Protein AF-A0A7C7R0W8-F1 (afdb_monomer)

Sequence (139 aa):
MALADALRVLIQLRRPDTVVVTSMSASRQWPELCQHALDFHYVPSTMGGAVPLALGVALAQPSREVIVLTGDGSLLMNLGCLVTVVDAGAVNLTVVLLDNGRYEVTGGQKTAATAHRVHFAGFAQAAGFPNVAQFGDAV

Structure (mmCIF, N/CA/C/O backbone):
data_AF-A0A7C7R0W8-F1
#
_entry.id   AF-A0A7C7R0W8-F1
#
loop_
_atom_site.group_PDB
_atom_site.id
_atom_site.type_symbol
_atom_site.label_atom_id
_atom_site.label_alt_id
_atom_site.label_comp_id
_atom_site.label_asym_id
_atom_site.label_entity_id
_atom_site.label_seq_id
_atom_site.pdbx_PDB_ins_code
_atom_site.Cartn_x
_atom_site.Cartn_y
_atom_site.Cartn_z
_atom_site.occupancy
_atom_site.B_iso_or_equiv
_atom_site.auth_seq_id
_atom_site.auth_comp_id
_atom_site.auth_asym_id
_atom_site.auth_atom_id
_atom_site.pdbx_PDB_model_num
ATOM 1 N N . MET A 1 1 ? -1.361 7.426 -17.074 1.00 56.75 1 MET A N 1
ATOM 2 C CA . MET A 1 1 ? -1.561 8.224 -15.869 1.00 56.75 1 MET A CA 1
ATOM 3 C C . MET A 1 1 ? -0.207 8.391 -15.223 1.00 56.75 1 MET A C 1
ATOM 5 O O . MET A 1 1 ? 0.386 7.421 -14.765 1.00 56.75 1 MET A O 1
ATOM 9 N N . ALA A 1 2 ? 0.307 9.619 -15.220 1.00 77.44 2 ALA A N 1
ATOM 10 C CA . ALA A 1 2 ? 1.528 9.899 -14.483 1.00 77.44 2 ALA A CA 1
ATOM 11 C C . ALA A 1 2 ? 1.294 9.593 -12.994 1.00 77.44 2 ALA A C 1
ATOM 13 O O . ALA A 1 2 ? 0.198 9.830 -12.485 1.00 77.44 2 ALA A O 1
ATOM 14 N N . LEU A 1 3 ? 2.315 9.097 -12.288 1.00 81.38 3 LEU A N 1
ATOM 15 C CA . LEU A 1 3 ? 2.236 8.785 -10.854 1.00 81.38 3 LEU A CA 1
ATOM 16 C C . LEU A 1 3 ? 1.586 9.930 -10.055 1.00 81.38 3 LEU A C 1
ATOM 18 O O . LEU A 1 3 ? 0.675 9.698 -9.266 1.00 81.38 3 LEU A O 1
ATOM 22 N N . ALA A 1 4 ? 1.982 11.173 -10.335 1.00 85.56 4 ALA A N 1
ATOM 23 C CA . ALA A 1 4 ? 1.430 12.359 -9.690 1.00 85.56 4 ALA A CA 1
ATOM 24 C C . ALA A 1 4 ? -0.097 12.498 -9.845 1.00 85.56 4 ALA A C 1
ATOM 26 O O . ALA A 1 4 ? -0.760 12.940 -8.911 1.00 85.56 4 ALA A O 1
ATOM 27 N N . ASP A 1 5 ? -0.673 12.108 -10.982 1.00 87.62 5 ASP A N 1
ATOM 28 C CA . ASP A 1 5 ? -2.121 12.186 -11.203 1.00 87.62 5 ASP A CA 1
ATOM 29 C C . ASP A 1 5 ? -2.865 11.139 -10.372 1.00 87.62 5 ASP A C 1
ATOM 31 O O . ASP A 1 5 ? -3.865 11.461 -9.733 1.00 87.62 5 ASP A O 1
ATOM 35 N N . ALA A 1 6 ? -2.324 9.919 -10.288 1.00 87.38 6 ALA A N 1
ATOM 36 C CA . ALA A 1 6 ? -2.863 8.877 -9.416 1.00 87.38 6 ALA A CA 1
ATOM 37 C C . ALA A 1 6 ? -2.842 9.319 -7.943 1.00 87.38 6 ALA A C 1
ATOM 39 O O . ALA A 1 6 ? -3.830 9.169 -7.223 1.00 87.38 6 ALA A O 1
ATOM 40 N N . LEU A 1 7 ? -1.734 9.928 -7.504 1.00 91.31 7 LEU A N 1
ATOM 41 C CA . LEU A 1 7 ? -1.611 10.459 -6.147 1.00 91.31 7 LEU A CA 1
ATOM 42 C C . LEU A 1 7 ? -2.596 11.608 -5.889 1.00 91.31 7 LEU A C 1
ATOM 44 O O . LEU A 1 7 ? -3.200 11.653 -4.821 1.00 91.31 7 LEU A O 1
ATOM 48 N N . ARG A 1 8 ? -2.823 12.504 -6.860 1.00 92.38 8 ARG A N 1
ATOM 49 C CA . ARG A 1 8 ? -3.829 13.577 -6.741 1.00 92.38 8 ARG A CA 1
ATOM 50 C C . ARG A 1 8 ? -5.241 13.032 -6.572 1.00 92.38 8 ARG A C 1
ATOM 52 O O . ARG A 1 8 ? -5.979 13.553 -5.741 1.00 92.38 8 ARG A O 1
ATOM 59 N N . VAL A 1 9 ? -5.602 11.978 -7.304 1.00 91.44 9 VAL A N 1
ATOM 60 C CA . VAL A 1 9 ? -6.899 11.305 -7.131 1.00 91.44 9 VAL A CA 1
ATOM 61 C C . VAL A 1 9 ? -7.030 10.750 -5.710 1.00 91.44 9 VAL A C 1
ATOM 63 O O . VAL A 1 9 ? -8.044 10.984 -5.057 1.00 91.44 9 VAL A O 1
ATOM 66 N N . LEU A 1 10 ? -5.990 10.096 -5.180 1.00 91.75 10 LEU A N 1
ATOM 67 C CA . LEU A 1 10 ? -5.997 9.608 -3.794 1.00 91.75 10 LEU A CA 1
ATOM 68 C C . LEU A 1 10 ? -6.135 10.746 -2.775 1.00 91.75 10 LEU A C 1
ATOM 70 O O . LEU A 1 10 ? -6.893 10.621 -1.818 1.00 91.75 10 LEU A O 1
ATOM 74 N N . ILE A 1 11 ? -5.451 11.872 -2.988 1.00 93.69 11 ILE A N 1
ATOM 75 C CA . ILE A 1 11 ? -5.556 13.056 -2.122 1.00 93.69 11 ILE A CA 1
ATOM 76 C C . ILE A 1 11 ? -6.985 13.619 -2.120 1.00 93.69 11 ILE A C 1
ATOM 78 O O . ILE A 1 11 ? -7.464 14.037 -1.071 1.00 93.69 11 ILE A O 1
ATOM 82 N N . GLN A 1 12 ? -7.668 13.626 -3.267 1.00 93.62 12 GLN A N 1
ATOM 83 C CA . GLN A 1 12 ? -9.041 14.130 -3.380 1.00 93.62 12 GLN A CA 1
ATOM 84 C C . GLN A 1 12 ? -10.080 13.194 -2.754 1.00 93.62 12 GLN A C 1
ATOM 86 O O . GLN A 1 12 ? -11.095 13.668 -2.250 1.00 93.62 12 GLN A O 1
ATOM 91 N N . LEU A 1 13 ? -9.847 11.880 -2.810 1.00 92.31 13 LEU A N 1
ATOM 92 C CA . LEU A 1 13 ? -10.805 10.872 -2.351 1.00 92.31 13 LEU A CA 1
ATOM 93 C C . LEU A 1 13 ? -10.598 10.430 -0.897 1.00 92.31 13 LEU A C 1
ATOM 95 O O . LEU A 1 13 ? -11.525 9.868 -0.312 1.00 92.31 13 LEU A O 1
ATOM 99 N N . ARG A 1 14 ? -9.413 10.652 -0.309 1.00 92.62 14 ARG A N 1
ATOM 100 C CA . ARG A 1 14 ? -9.139 10.227 1.072 1.00 92.62 14 ARG A CA 1
ATOM 101 C C . ARG A 1 14 ? -10.066 10.930 2.062 1.00 92.62 14 ARG A C 1
ATOM 103 O O . ARG A 1 14 ? -10.394 12.110 1.911 1.00 92.62 14 ARG A O 1
ATOM 110 N N . ARG A 1 15 ? -10.420 10.230 3.137 1.00 94.94 15 ARG A N 1
ATOM 111 C CA . ARG A 1 15 ? -11.165 10.830 4.246 1.00 94.94 15 ARG A CA 1
ATOM 112 C C . ARG A 1 15 ? -10.225 11.678 5.111 1.00 94.94 15 ARG A C 1
ATOM 114 O O . ARG A 1 15 ? -9.017 11.431 5.131 1.00 94.94 15 ARG A O 1
ATOM 121 N N . PRO A 1 16 ? -10.748 12.664 5.861 1.00 94.00 16 PRO A N 1
ATOM 122 C CA . PRO A 1 16 ? -9.927 13.485 6.754 1.00 94.00 16 PRO A CA 1
ATOM 123 C C . PRO A 1 16 ? -9.184 12.689 7.838 1.00 94.00 16 PRO A C 1
ATOM 125 O O . PRO A 1 16 ? -8.175 13.149 8.359 1.00 94.00 16 PRO A O 1
ATOM 128 N N . ASP A 1 17 ? -9.680 11.509 8.205 1.00 96.31 17 ASP A N 1
ATOM 129 C CA . ASP A 1 17 ? -9.127 10.654 9.253 1.00 96.31 17 ASP A CA 1
ATOM 130 C C . ASP A 1 17 ? -8.313 9.458 8.727 1.00 96.31 17 ASP A C 1
ATOM 132 O O . ASP A 1 17 ? -7.795 8.688 9.547 1.00 96.31 17 ASP A O 1
ATOM 136 N N . THR A 1 18 ? -8.163 9.334 7.400 1.00 97.75 18 THR A N 1
ATOM 137 C CA . THR A 1 18 ? -7.352 8.302 6.739 1.00 97.75 18 THR A CA 1
ATOM 138 C C . THR A 1 18 ? -5.874 8.469 7.099 1.00 97.75 18 THR A C 1
ATOM 140 O O . THR A 1 18 ? -5.311 9.561 6.993 1.00 97.75 18 THR A O 1
ATOM 143 N N . VAL A 1 19 ? -5.225 7.370 7.490 1.00 98.06 19 VAL A N 1
ATOM 144 C CA . VAL A 1 19 ? -3.769 7.305 7.669 1.00 98.06 19 VAL A CA 1
ATOM 145 C C . VAL A 1 19 ? -3.126 6.875 6.358 1.00 98.06 19 VAL A C 1
ATOM 147 O O . VAL A 1 19 ? -3.506 5.849 5.792 1.00 98.06 19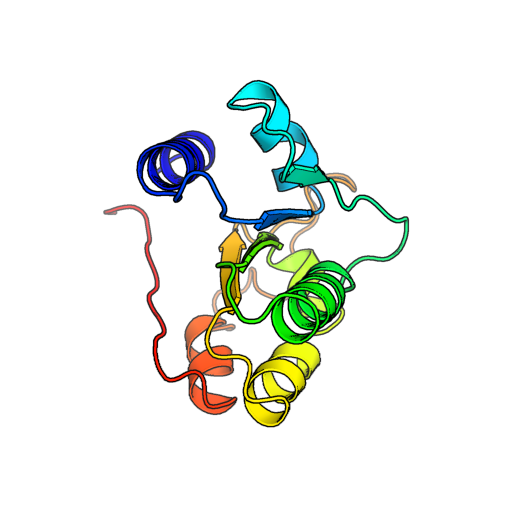 VAL A O 1
ATOM 150 N N . VAL A 1 20 ? -2.126 7.623 5.888 1.00 97.62 20 VAL A N 1
ATOM 151 C CA . VAL A 1 20 ? -1.396 7.284 4.660 1.00 97.62 20 VAL A CA 1
ATOM 152 C C . VAL A 1 20 ? 0.045 6.932 4.993 1.00 97.62 20 VAL A C 1
ATOM 154 O O . VAL A 1 20 ? 0.839 7.787 5.372 1.00 97.62 20 VAL A O 1
ATOM 157 N N . VAL A 1 21 ? 0.409 5.665 4.820 1.00 97.12 21 VAL A N 1
ATOM 158 C CA . VAL A 1 21 ? 1.788 5.187 4.939 1.00 97.12 21 VAL A CA 1
ATOM 159 C C . VAL A 1 21 ? 2.429 5.229 3.558 1.00 97.12 21 VAL A C 1
ATOM 161 O O . VAL A 1 21 ? 2.012 4.523 2.647 1.00 97.12 21 VAL A O 1
ATOM 164 N N . THR A 1 22 ? 3.465 6.038 3.379 1.00 94.88 22 THR A N 1
ATOM 165 C CA . THR A 1 22 ? 4.202 6.101 2.104 1.00 94.88 22 THR A CA 1
ATOM 166 C C . THR A 1 22 ? 5.551 5.418 2.240 1.00 94.88 22 THR A C 1
ATOM 168 O O . THR A 1 22 ? 6.130 5.432 3.323 1.00 94.88 22 THR A O 1
ATOM 171 N N . SER A 1 23 ? 6.068 4.849 1.150 1.00 92.88 23 SER A N 1
ATOM 172 C CA . SER A 1 23 ? 7.424 4.297 1.118 1.00 92.88 23 SER A CA 1
ATOM 173 C C . SER A 1 23 ? 8.171 4.618 -0.172 1.00 92.88 23 SER A C 1
ATOM 175 O O . SER A 1 23 ? 7.572 4.811 -1.234 1.00 92.88 23 SER A O 1
ATOM 177 N N . MET A 1 24 ? 9.504 4.629 -0.084 1.00 87.56 24 MET A N 1
ATOM 178 C CA . MET A 1 24 ? 10.417 4.778 -1.225 1.00 87.56 24 MET A CA 1
ATOM 179 C C . MET A 1 24 ? 10.072 6.012 -2.079 1.00 87.56 24 MET A C 1
ATOM 181 O O . MET A 1 24 ? 9.977 7.116 -1.543 1.00 87.56 24 MET A O 1
ATOM 185 N N . SER A 1 25 ? 9.881 5.858 -3.394 1.00 84.75 25 SER A N 1
ATOM 186 C CA . SER A 1 25 ? 9.564 6.970 -4.299 1.00 84.75 25 SER A CA 1
ATOM 187 C C . SER A 1 25 ? 8.292 7.727 -3.904 1.00 84.75 25 SER A C 1
ATOM 189 O O . SER A 1 25 ? 8.257 8.953 -4.018 1.00 84.75 25 SER A O 1
ATOM 191 N N . ALA A 1 26 ? 7.276 7.038 -3.366 1.00 87.38 26 ALA A N 1
ATOM 192 C CA . ALA A 1 26 ? 6.042 7.685 -2.920 1.00 87.38 26 ALA A CA 1
ATOM 193 C C . ALA A 1 26 ? 6.296 8.661 -1.763 1.00 87.38 26 ALA A C 1
ATOM 195 O O . ALA A 1 26 ? 5.660 9.706 -1.697 1.00 87.38 26 ALA A O 1
ATOM 196 N N . SER A 1 27 ? 7.269 8.376 -0.891 1.00 90.19 27 SER A N 1
ATOM 197 C CA . SER A 1 27 ? 7.647 9.272 0.210 1.00 90.19 27 SER A CA 1
ATOM 198 C C . SER A 1 27 ? 8.395 10.526 -0.238 1.00 90.19 27 SER A C 1
ATOM 200 O O . SER A 1 27 ? 8.536 11.443 0.561 1.00 90.19 27 SER A O 1
ATOM 202 N N . ARG A 1 28 ? 8.875 10.585 -1.489 1.00 87.88 28 ARG A N 1
ATOM 203 C CA . ARG A 1 28 ? 9.433 11.813 -2.076 1.00 87.88 28 ARG A CA 1
ATOM 204 C C . ARG A 1 28 ? 8.347 12.661 -2.731 1.00 87.88 28 ARG A C 1
ATOM 206 O O . ARG A 1 28 ? 8.291 13.853 -2.482 1.00 87.88 28 ARG A O 1
ATOM 213 N N . GLN A 1 29 ? 7.466 12.040 -3.517 1.00 89.12 29 GLN A N 1
ATOM 214 C CA . GLN A 1 29 ? 6.455 12.774 -4.288 1.00 89.12 29 GLN A CA 1
ATOM 215 C C . GLN A 1 29 ? 5.226 13.175 -3.469 1.00 89.12 29 GLN A C 1
ATOM 217 O O . GLN A 1 29 ? 4.660 14.239 -3.691 1.00 89.12 29 GLN A O 1
ATOM 222 N N . TRP A 1 30 ? 4.786 12.340 -2.524 1.00 92.94 30 TRP A N 1
ATOM 223 C CA . TRP A 1 30 ? 3.580 12.629 -1.748 1.00 92.94 30 TRP A CA 1
ATOM 224 C C . TRP A 1 30 ? 3.667 13.947 -0.958 1.00 92.94 30 TRP A C 1
ATOM 226 O O . TRP A 1 30 ? 2.749 14.754 -1.110 1.00 92.94 30 TRP A O 1
ATOM 236 N N . PRO A 1 31 ? 4.753 14.238 -0.204 1.00 92.12 31 PRO A N 1
ATOM 237 C CA . PRO A 1 31 ? 4.881 15.494 0.544 1.00 92.12 31 PRO A CA 1
ATOM 238 C C . PRO A 1 31 ? 4.907 16.758 -0.326 1.00 92.12 31 PRO A C 1
ATOM 240 O O . PRO A 1 31 ? 4.611 17.842 0.173 1.00 92.12 31 PRO A O 1
ATOM 243 N N . GLU A 1 32 ? 5.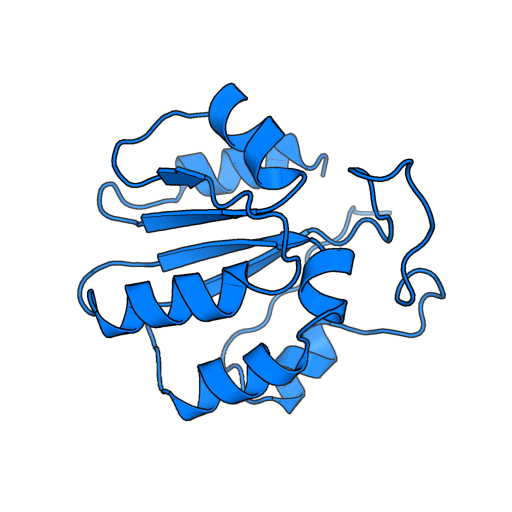283 16.637 -1.604 1.00 92.62 32 GLU A N 1
ATOM 244 C CA . GLU A 1 32 ? 5.265 17.745 -2.570 1.00 92.62 32 GLU A CA 1
ATOM 245 C C . GLU A 1 32 ? 3.839 18.067 -3.042 1.00 92.62 32 GLU A C 1
ATOM 247 O O . GLU A 1 32 ? 3.549 19.197 -3.431 1.00 92.62 32 GLU A O 1
ATOM 252 N N . LEU A 1 33 ? 2.940 17.078 -3.007 1.00 92.00 33 LEU A N 1
ATOM 253 C CA . LEU A 1 33 ? 1.550 17.208 -3.443 1.00 92.00 33 LEU A CA 1
ATOM 254 C C . LEU A 1 33 ? 0.600 17.532 -2.286 1.00 92.00 33 LEU A C 1
ATOM 256 O O . LEU A 1 33 ? -0.395 18.229 -2.485 1.00 92.00 33 LEU A O 1
ATOM 260 N N . CYS A 1 34 ? 0.863 17.002 -1.091 1.00 90.50 34 CYS A N 1
ATOM 261 C CA . CYS A 1 34 ? 0.033 17.213 0.086 1.00 90.50 34 CYS A CA 1
ATOM 262 C C . CYS A 1 34 ? 0.821 16.988 1.379 1.00 90.50 34 CYS A C 1
ATOM 264 O O . CYS A 1 34 ? 1.684 16.119 1.449 1.00 90.50 34 CYS A O 1
ATOM 266 N N . GLN A 1 35 ? 0.463 17.733 2.424 1.00 90.69 35 GLN A N 1
ATOM 267 C CA . GLN A 1 35 ? 0.929 17.491 3.785 1.00 90.69 35 GLN A CA 1
ATOM 268 C C . GLN A 1 35 ? -0.278 17.371 4.709 1.00 90.69 35 GLN A C 1
ATOM 270 O O . GLN A 1 35 ? -1.105 18.282 4.790 1.00 90.69 35 GLN A O 1
ATOM 275 N N . HIS A 1 36 ? -0.388 16.240 5.397 1.00 93.88 36 HIS A N 1
ATOM 276 C CA . HIS A 1 36 ? -1.443 15.984 6.364 1.00 93.88 36 HIS A CA 1
ATOM 277 C C . HIS A 1 36 ? -0.872 15.376 7.647 1.00 93.88 36 HIS A C 1
ATOM 279 O O . HIS A 1 36 ? 0.091 14.618 7.613 1.00 93.88 36 HIS A O 1
ATOM 285 N N . ALA A 1 37 ? -1.487 15.673 8.795 1.00 95.19 37 ALA A N 1
ATOM 286 C CA . ALA A 1 37 ? -0.998 15.218 10.102 1.00 95.19 37 ALA A CA 1
ATOM 287 C C . ALA A 1 37 ? -1.006 13.685 10.276 1.00 95.19 37 ALA A C 1
ATOM 289 O O . ALA A 1 37 ? -0.353 13.163 11.175 1.00 95.19 37 ALA A O 1
ATOM 290 N N . LEU A 1 38 ? -1.761 12.976 9.432 1.00 96.31 38 LEU A N 1
ATOM 291 C CA . LEU A 1 38 ? -1.864 11.512 9.419 1.00 96.31 38 LEU A CA 1
ATOM 292 C C . LEU A 1 38 ? -1.067 10.863 8.278 1.00 96.31 38 LEU A C 1
ATOM 294 O O . LEU A 1 38 ? -1.219 9.668 8.027 1.00 96.31 38 LEU A O 1
ATOM 298 N N . ASP A 1 39 ? -0.220 11.632 7.596 1.00 95.50 39 ASP A N 1
ATOM 299 C CA . ASP A 1 39 ? 0.712 11.086 6.620 1.00 95.50 39 ASP A CA 1
ATOM 300 C C . ASP A 1 39 ? 1.975 10.602 7.344 1.00 95.50 39 ASP A C 1
ATOM 302 O O . ASP A 1 39 ? 2.655 11.353 8.043 1.00 95.50 39 ASP A O 1
ATOM 306 N N . PHE A 1 40 ? 2.301 9.324 7.172 1.00 94.69 40 PHE A N 1
ATOM 307 C CA . PHE A 1 40 ? 3.491 8.699 7.727 1.00 94.69 40 PHE A CA 1
ATOM 308 C C . PHE A 1 40 ? 4.476 8.352 6.605 1.00 94.69 40 PHE A C 1
ATOM 310 O O . PHE A 1 40 ? 4.302 7.388 5.849 1.00 94.69 40 PHE A O 1
ATOM 317 N N . HIS A 1 41 ? 5.532 9.155 6.475 1.00 92.56 41 HIS A N 1
ATOM 318 C CA . HIS A 1 41 ? 6.582 8.955 5.474 1.00 92.56 41 HIS A CA 1
ATOM 319 C C . HIS A 1 41 ? 7.607 7.922 5.947 1.00 92.56 41 HIS A C 1
ATOM 321 O O . HIS A 1 41 ? 8.623 8.252 6.557 1.00 92.56 41 HIS A O 1
ATOM 327 N N . TYR A 1 42 ? 7.328 6.648 5.673 1.00 86.88 42 TYR A N 1
ATOM 328 C CA . TYR A 1 42 ? 8.155 5.529 6.105 1.00 86.88 42 TYR A CA 1
ATOM 329 C C . TYR A 1 42 ? 9.313 5.278 5.131 1.00 86.88 42 TYR A C 1
ATOM 331 O O . TYR A 1 42 ? 9.182 4.568 4.131 1.00 86.88 42 TYR A O 1
ATOM 339 N N . VAL A 1 43 ? 10.479 5.842 5.457 1.00 80.62 43 VAL A N 1
ATOM 340 C CA . VAL A 1 43 ? 11.717 5.699 4.670 1.00 80.62 43 VAL A CA 1
ATOM 341 C C . VAL A 1 43 ? 12.835 5.062 5.511 1.00 80.62 43 VAL A C 1
ATOM 343 O O . VAL A 1 43 ? 13.854 5.700 5.775 1.00 80.62 43 VAL A O 1
ATOM 346 N N . PRO A 1 44 ? 12.669 3.819 5.995 1.00 74.81 44 PRO A N 1
ATOM 347 C CA . PRO A 1 44 ? 13.760 3.111 6.653 1.00 74.81 44 PRO A CA 1
ATOM 348 C C . PRO A 1 44 ? 14.802 2.660 5.616 1.00 74.81 44 PRO A C 1
ATOM 350 O O . PRO A 1 44 ? 14.514 2.550 4.422 1.00 74.81 44 PRO A O 1
ATOM 353 N N . SER A 1 45 ? 15.981 2.248 6.082 1.00 70.81 45 SER A N 1
ATOM 354 C CA . SER A 1 45 ? 16.945 1.528 5.236 1.00 70.81 45 SER A CA 1
ATOM 355 C C . SER A 1 45 ? 16.424 0.159 4.757 1.00 70.81 45 SER A C 1
ATOM 357 O O . SER A 1 45 ? 17.010 -0.437 3.858 1.00 70.81 45 SER A O 1
ATOM 359 N N . THR A 1 46 ? 15.337 -0.357 5.345 1.00 77.50 46 THR A N 1
ATOM 360 C CA . THR A 1 46 ? 14.748 -1.668 5.034 1.00 77.50 46 THR A CA 1
ATOM 361 C C . THR A 1 46 ? 13.543 -1.557 4.100 1.00 77.50 46 THR A C 1
ATOM 363 O O . THR A 1 46 ? 12.442 -1.174 4.501 1.00 77.50 46 THR A O 1
ATOM 366 N N . MET A 1 47 ? 13.729 -1.959 2.849 1.00 89.12 47 MET A N 1
ATOM 367 C CA . MET A 1 47 ? 12.639 -2.168 1.892 1.00 89.12 47 MET A CA 1
ATOM 368 C C . MET A 1 47 ? 11.726 -3.338 2.311 1.00 89.12 47 MET A C 1
ATOM 370 O O . MET A 1 47 ? 12.135 -4.216 3.066 1.00 89.12 47 MET A O 1
ATOM 374 N N . GLY A 1 48 ? 10.470 -3.341 1.850 1.00 92.06 48 GLY A N 1
ATOM 375 C CA . GLY A 1 48 ? 9.486 -4.388 2.176 1.00 92.06 48 GLY A CA 1
ATOM 376 C C . GLY A 1 48 ? 8.790 -4.256 3.540 1.00 92.06 48 GLY A C 1
ATOM 377 O O . GLY A 1 48 ? 7.921 -5.064 3.865 1.00 92.06 48 GLY A O 1
ATOM 378 N N . GLY A 1 49 ? 9.120 -3.232 4.336 1.00 94.75 49 GLY A N 1
ATOM 379 C CA . GLY A 1 49 ? 8.514 -3.003 5.657 1.00 94.75 49 GLY A CA 1
ATOM 380 C C . GLY A 1 49 ? 7.208 -2.196 5.655 1.00 94.75 49 GLY A C 1
ATOM 381 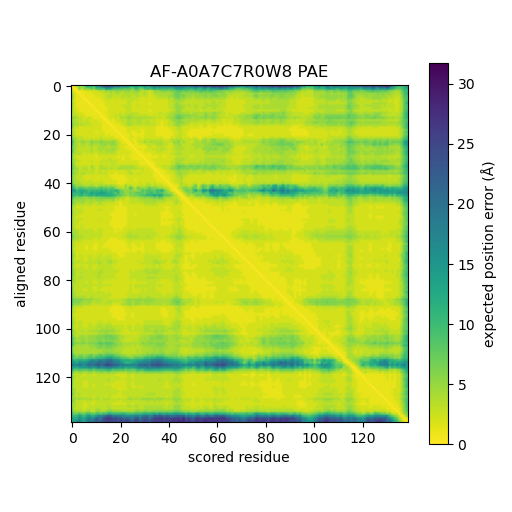O O . GLY A 1 49 ? 6.488 -2.199 6.649 1.00 94.75 49 GLY A O 1
ATOM 382 N N . ALA A 1 50 ? 6.877 -1.510 4.556 1.00 95.75 50 ALA A N 1
ATOM 383 C CA . ALA A 1 50 ? 5.768 -0.552 4.527 1.00 95.75 50 ALA A CA 1
ATOM 384 C C . ALA A 1 50 ? 4.392 -1.210 4.703 1.00 95.75 50 ALA A C 1
ATOM 386 O O . ALA A 1 50 ? 3.571 -0.718 5.473 1.00 95.75 50 ALA A O 1
ATOM 387 N N . VAL A 1 51 ? 4.149 -2.335 4.022 1.00 97.50 51 VAL A N 1
ATOM 388 C CA . VAL A 1 51 ? 2.882 -3.077 4.131 1.00 97.50 51 VAL A CA 1
ATOM 389 C C . VAL A 1 51 ? 2.707 -3.683 5.534 1.00 97.50 51 VAL A C 1
ATOM 391 O O . VAL A 1 51 ? 1.662 -3.436 6.131 1.00 97.50 51 VAL A O 1
ATOM 394 N N . PRO A 1 52 ? 3.706 -4.373 6.131 1.00 97.19 52 PRO A N 1
ATOM 395 C CA . PRO A 1 52 ? 3.628 -4.803 7.532 1.00 97.19 52 PRO A CA 1
ATOM 396 C C . PRO A 1 52 ? 3.388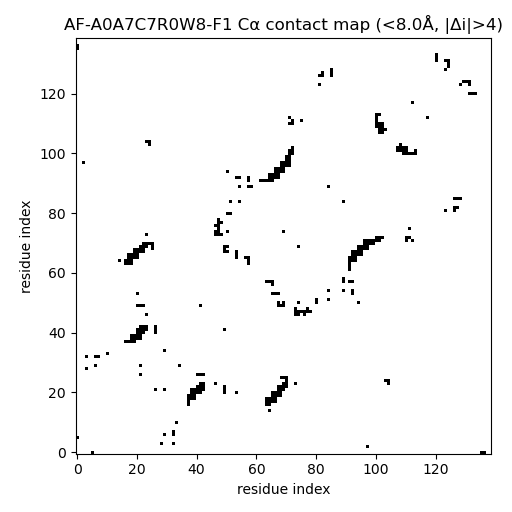 -3.663 8.527 1.00 97.19 52 PRO A C 1
ATOM 398 O O . PRO A 1 52 ? 2.596 -3.812 9.455 1.00 97.19 52 PRO A O 1
ATOM 401 N N . LEU A 1 53 ? 4.040 -2.512 8.334 1.00 97.31 53 LEU A N 1
ATOM 402 C CA . LEU A 1 53 ? 3.818 -1.345 9.183 1.00 97.31 53 LEU A CA 1
ATOM 403 C C . LEU A 1 53 ? 2.368 -0.856 9.080 1.00 97.31 53 LEU A C 1
ATOM 405 O O . LEU A 1 53 ? 1.715 -0.650 10.100 1.00 97.31 53 LEU A O 1
ATOM 409 N N . ALA A 1 54 ? 1.862 -0.689 7.858 1.00 98.12 54 ALA A N 1
ATOM 410 C CA . ALA A 1 54 ? 0.492 -0.250 7.625 1.00 98.12 54 ALA A CA 1
ATOM 411 C C . ALA A 1 54 ? -0.536 -1.245 8.177 1.00 98.12 54 ALA A C 1
ATOM 413 O O . ALA A 1 54 ? -1.544 -0.823 8.737 1.00 98.12 54 ALA A O 1
ATOM 414 N N . LEU A 1 55 ? -0.254 -2.549 8.105 1.00 98.56 55 LEU A N 1
ATOM 415 C CA . LEU A 1 55 ? -1.053 -3.576 8.769 1.00 98.56 55 LEU A CA 1
ATOM 416 C C . LEU A 1 55 ? -1.087 -3.376 10.288 1.00 98.56 55 LEU A C 1
ATOM 418 O O . LEU A 1 55 ? -2.164 -3.382 10.876 1.00 98.56 55 LEU A O 1
ATOM 422 N N . GLY A 1 56 ? 0.063 -3.133 10.921 1.00 98.31 56 GLY A N 1
ATOM 423 C CA . GLY A 1 56 ? 0.118 -2.826 12.352 1.00 98.31 56 GLY A CA 1
ATOM 424 C C . GLY A 1 56 ? -0.721 -1.599 12.726 1.00 98.31 56 GLY A C 1
ATOM 425 O O . GLY A 1 56 ? -1.452 -1.629 13.715 1.00 98.31 56 GLY A O 1
ATOM 426 N N . VAL A 1 57 ? -0.680 -0.545 11.904 1.00 98.25 57 VAL A N 1
ATOM 427 C CA . VAL A 1 57 ? -1.525 0.646 12.086 1.00 98.25 57 VAL A CA 1
ATOM 428 C C . VAL A 1 57 ? -3.007 0.299 11.938 1.00 98.25 57 VAL A C 1
ATOM 430 O O . VAL A 1 57 ? -3.802 0.700 12.783 1.00 98.25 57 VAL A O 1
ATOM 433 N N . ALA A 1 58 ? -3.379 -0.461 10.906 1.00 98.56 58 ALA A N 1
ATOM 434 C CA . ALA A 1 58 ? -4.762 -0.849 10.636 1.00 98.56 58 ALA A CA 1
ATOM 435 C C . ALA A 1 58 ? -5.373 -1.651 11.794 1.00 98.56 58 ALA A C 1
ATOM 437 O O . ALA A 1 58 ? -6.494 -1.364 12.215 1.00 98.56 58 ALA A O 1
ATOM 438 N N . LEU A 1 59 ? -4.602 -2.582 12.365 1.00 98.50 59 LEU A N 1
ATOM 439 C CA . LEU A 1 59 ? -4.995 -3.371 13.534 1.00 98.50 59 LEU A CA 1
ATOM 440 C C . LEU A 1 59 ? -5.085 -2.525 14.813 1.00 98.50 59 LEU A C 1
ATOM 442 O O . LEU A 1 59 ? -5.981 -2.732 15.629 1.00 98.50 59 LEU A O 1
ATOM 446 N N . ALA A 1 60 ? -4.177 -1.563 14.997 1.00 98.25 60 ALA A N 1
ATOM 447 C CA . ALA A 1 60 ? -4.166 -0.687 16.169 1.00 98.25 60 ALA A CA 1
ATOM 448 C C . ALA A 1 60 ? -5.227 0.429 16.111 1.00 98.25 60 ALA A C 1
ATOM 450 O O . ALA A 1 60 ? -5.598 0.982 17.146 1.00 98.25 60 ALA A O 1
ATOM 451 N N . GLN A 1 61 ? -5.695 0.788 14.915 1.00 97.44 61 GLN A N 1
ATOM 452 C CA . GLN A 1 61 ? -6.662 1.860 14.666 1.00 97.44 61 GLN A CA 1
ATOM 453 C C . GLN A 1 61 ? -7.818 1.354 13.782 1.00 97.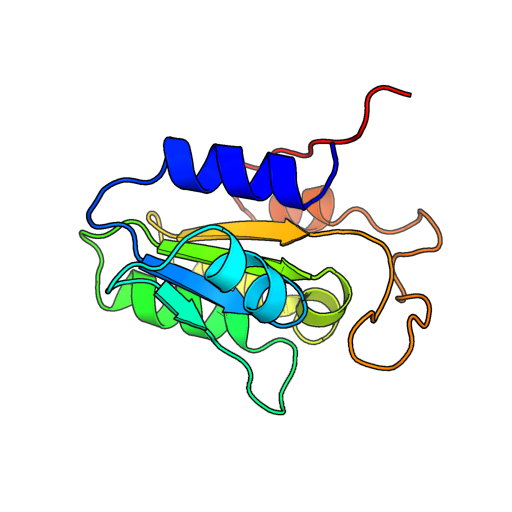44 61 GLN A C 1
ATOM 455 O O . GLN A 1 61 ? -8.005 1.852 12.671 1.00 97.44 61 GLN A O 1
ATOM 460 N N . PRO A 1 62 ? -8.631 0.391 14.258 1.00 96.81 62 PRO A N 1
ATOM 461 C CA . PRO A 1 62 ? -9.637 -0.286 13.433 1.00 96.81 62 PRO A CA 1
ATOM 462 C C . PRO A 1 62 ? -10.759 0.634 12.923 1.00 96.81 62 PRO A C 1
ATOM 464 O O . PRO A 1 62 ? -11.463 0.280 11.982 1.00 96.81 62 PRO A O 1
ATOM 467 N N . SER A 1 63 ? -10.947 1.813 13.528 1.00 96.50 63 SER A N 1
ATOM 468 C CA . SER A 1 63 ? -11.932 2.811 13.091 1.00 96.50 63 SER A CA 1
ATOM 469 C C . SER A 1 63 ? -11.439 3.725 11.967 1.00 96.50 63 SER A C 1
ATOM 471 O O . SER A 1 63 ? -12.252 4.438 11.383 1.00 96.50 63 SER A O 1
ATOM 473 N N . ARG A 1 64 ? -10.134 3.728 11.670 1.00 97.12 64 ARG A N 1
ATOM 474 C CA . ARG A 1 64 ? -9.531 4.573 10.635 1.00 97.12 64 ARG A CA 1
ATOM 475 C C . ARG A 1 64 ? -9.268 3.763 9.383 1.00 97.12 64 ARG A C 1
ATOM 477 O O . ARG A 1 64 ? -8.841 2.616 9.457 1.00 97.12 64 ARG A O 1
ATOM 484 N N . GLU A 1 65 ? -9.453 4.383 8.230 1.00 98.00 65 GLU A N 1
ATOM 485 C CA . GLU A 1 65 ? -8.927 3.842 6.982 1.00 98.00 65 GLU A CA 1
ATOM 486 C C . GLU A 1 65 ? -7.401 3.986 6.957 1.00 98.00 65 GLU A C 1
ATOM 488 O O . GLU A 1 65 ? -6.857 5.018 7.358 1.00 98.00 65 GLU A O 1
ATOM 493 N N . VAL A 1 66 ? -6.708 2.956 6.474 1.00 98.44 66 VAL A N 1
ATOM 494 C CA . VAL A 1 66 ? -5.259 2.966 6.280 1.00 98.44 66 VAL A CA 1
ATOM 495 C C . VAL A 1 66 ? -4.949 2.676 4.820 1.00 98.44 66 VAL A C 1
ATOM 497 O O . VAL A 1 66 ? -5.374 1.664 4.266 1.00 98.44 66 VAL A O 1
ATOM 500 N N . ILE A 1 67 ? -4.171 3.553 4.195 1.00 98.12 67 ILE A N 1
ATOM 501 C CA . ILE A 1 67 ? -3.681 3.389 2.827 1.00 98.12 67 ILE A CA 1
ATOM 502 C C . ILE A 1 67 ? -2.164 3.266 2.883 1.00 98.12 67 ILE A C 1
ATOM 504 O O . ILE A 1 67 ? -1.496 4.107 3.479 1.00 98.12 67 ILE A O 1
ATOM 508 N N . VAL A 1 68 ? -1.602 2.246 2.236 1.00 97.81 68 VAL A N 1
ATOM 509 C CA . VAL A 1 68 ? -0.153 2.131 2.046 1.00 97.81 68 VAL A CA 1
ATOM 510 C C . VAL A 1 68 ? 0.225 2.303 0.585 1.00 97.81 68 VAL A C 1
ATOM 512 O O . VAL A 1 68 ? -0.286 1.596 -0.278 1.00 97.81 68 VAL A O 1
ATOM 515 N N . LEU A 1 69 ? 1.145 3.230 0.316 1.00 96.19 69 LEU A N 1
ATOM 516 C CA . LEU A 1 69 ? 1.753 3.446 -0.993 1.00 96.19 69 LEU A CA 1
ATOM 517 C C . LEU A 1 69 ? 3.117 2.751 -1.027 1.00 96.19 69 LEU A C 1
ATOM 519 O O . LEU A 1 69 ? 4.056 3.147 -0.322 1.00 96.19 69 LEU A O 1
ATOM 523 N N . THR A 1 70 ? 3.237 1.711 -1.846 1.00 94.81 70 THR A N 1
ATOM 524 C CA . THR A 1 70 ? 4.468 0.920 -1.980 1.00 94.81 70 THR A CA 1
ATOM 525 C C . THR A 1 70 ? 4.830 0.704 -3.441 1.00 94.81 70 THR A C 1
ATOM 527 O O . THR A 1 70 ? 3.954 0.569 -4.285 1.00 94.81 70 THR A O 1
ATOM 530 N N . GLY A 1 71 ? 6.126 0.677 -3.750 1.00 92.69 71 GLY A N 1
ATOM 531 C CA . GLY A 1 71 ? 6.618 0.333 -5.088 1.00 92.69 71 GLY A CA 1
ATOM 532 C C . GLY A 1 71 ? 6.728 -1.179 -5.299 1.00 92.69 71 GLY A C 1
ATOM 533 O O . GLY A 1 71 ? 6.891 -1.926 -4.327 1.00 92.69 71 GLY A O 1
ATOM 534 N N . ASP A 1 72 ? 6.715 -1.618 -6.558 1.00 92.75 72 ASP A N 1
ATOM 535 C CA . ASP A 1 72 ? 6.932 -3.014 -6.974 1.00 92.75 72 ASP A CA 1
ATOM 536 C C . ASP A 1 72 ? 8.211 -3.612 -6.377 1.00 92.75 72 ASP A C 1
ATOM 538 O O . ASP A 1 72 ? 8.177 -4.674 -5.755 1.00 92.75 72 ASP A O 1
ATOM 542 N N . GLY A 1 73 ? 9.326 -2.885 -6.459 1.00 92.50 73 GLY A N 1
ATOM 543 C CA . GLY A 1 73 ? 10.599 -3.322 -5.898 1.00 92.50 73 GLY A CA 1
ATOM 544 C C . GLY A 1 73 ? 10.560 -3.536 -4.382 1.00 92.50 73 GLY A C 1
ATOM 545 O O . GLY A 1 73 ? 11.158 -4.481 -3.876 1.00 92.50 73 GLY A O 1
ATOM 546 N N . SER A 1 74 ? 9.836 -2.686 -3.647 1.00 92.75 74 SER A N 1
ATOM 547 C CA . SER A 1 74 ? 9.681 -2.820 -2.191 1.00 92.75 74 SER A CA 1
ATOM 548 C C . SER A 1 74 ? 8.797 -4.015 -1.841 1.00 92.75 74 SER A C 1
ATOM 550 O O . SER A 1 74 ? 9.158 -4.809 -0.975 1.00 92.75 74 SER A O 1
ATOM 552 N N . L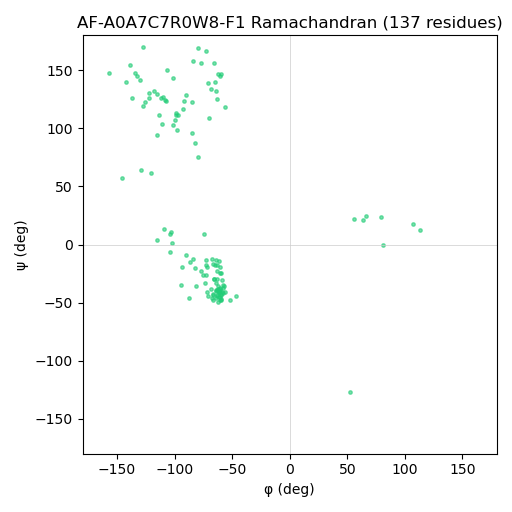EU A 1 75 ? 7.676 -4.191 -2.548 1.00 94.44 75 LEU A N 1
ATOM 553 C CA . LEU A 1 75 ? 6.774 -5.318 -2.320 1.00 94.44 75 LEU A CA 1
ATOM 554 C C . LEU A 1 75 ? 7.455 -6.662 -2.618 1.00 94.44 75 LEU A C 1
ATOM 556 O O . LEU A 1 75 ? 7.290 -7.606 -1.853 1.00 94.44 75 LEU A O 1
ATOM 560 N N . LEU A 1 76 ? 8.270 -6.743 -3.675 1.00 93.88 76 LEU A N 1
ATOM 561 C CA . LEU A 1 76 ? 9.016 -7.959 -4.021 1.00 93.88 76 LEU A CA 1
ATOM 562 C C . LEU A 1 76 ? 9.962 -8.430 -2.909 1.00 93.88 76 LEU A C 1
ATOM 564 O O . LEU A 1 76 ? 10.180 -9.632 -2.774 1.00 93.88 76 LEU A O 1
ATOM 568 N N . MET A 1 77 ? 10.499 -7.518 -2.094 1.00 93.94 77 MET A N 1
ATOM 569 C CA . MET A 1 77 ? 11.379 -7.886 -0.977 1.00 93.94 77 MET A CA 1
ATOM 570 C C . MET A 1 77 ? 10.637 -8.538 0.193 1.00 93.94 77 MET A C 1
ATOM 572 O O . MET A 1 77 ? 11.265 -9.198 1.016 1.00 93.94 77 MET A O 1
ATOM 576 N N . ASN A 1 78 ? 9.315 -8.381 0.268 1.00 95.38 78 ASN A N 1
ATOM 577 C CA . ASN A 1 78 ? 8.491 -9.018 1.287 1.00 95.38 78 ASN A CA 1
ATOM 578 C C . ASN A 1 78 ? 7.112 -9.393 0.732 1.00 95.38 78 ASN A C 1
ATOM 580 O O . ASN A 1 78 ? 6.080 -8.967 1.246 1.00 95.38 78 ASN A O 1
ATOM 584 N N . LEU A 1 79 ? 7.076 -10.193 -0.333 1.00 95.94 79 LEU A N 1
ATOM 585 C CA . LEU A 1 79 ? 5.814 -10.549 -0.989 1.00 95.94 79 LEU A CA 1
ATOM 586 C C . LEU A 1 79 ? 4.869 -11.337 -0.061 1.00 95.94 79 LEU A C 1
ATOM 588 O O . LEU A 1 79 ? 3.650 -11.201 -0.153 1.00 95.94 79 LEU A O 1
ATOM 592 N N . GLY A 1 80 ? 5.430 -12.110 0.877 1.00 97.38 80 GLY A N 1
ATOM 593 C CA . GLY A 1 80 ? 4.673 -12.882 1.867 1.00 97.38 80 GLY A CA 1
ATOM 594 C C . GLY A 1 80 ? 3.784 -12.031 2.781 1.00 97.38 80 GLY A C 1
ATOM 595 O O . GLY A 1 80 ? 2.809 -12.553 3.317 1.00 97.38 80 GLY A O 1
ATOM 596 N N . CYS A 1 81 ? 4.039 -10.721 2.896 1.00 97.19 81 CYS A N 1
ATOM 597 C CA . CYS A 1 81 ? 3.186 -9.829 3.681 1.00 97.19 81 CYS A CA 1
ATOM 598 C C . CYS A 1 81 ? 1.735 -9.776 3.177 1.00 97.19 81 CYS A C 1
ATOM 600 O O . CYS A 1 81 ? 0.841 -9.512 3.973 1.00 97.19 81 CYS A O 1
ATOM 602 N N . LEU A 1 82 ? 1.479 -10.077 1.896 1.00 97.62 82 LEU A N 1
ATOM 603 C CA . LEU A 1 82 ? 0.119 -10.161 1.358 1.00 97.62 82 LEU A CA 1
ATOM 604 C C . LEU A 1 82 ? -0.695 -11.259 2.055 1.00 97.62 82 LEU A C 1
ATOM 606 O O . LEU A 1 82 ? -1.851 -11.037 2.400 1.00 97.62 82 LEU A O 1
ATOM 610 N N . VAL A 1 83 ? -0.075 -12.413 2.319 1.00 98.19 83 VAL A N 1
ATOM 611 C CA . VAL A 1 83 ? -0.715 -13.516 3.051 1.00 98.19 83 VAL A CA 1
ATOM 612 C C . VAL A 1 83 ? -0.981 -13.099 4.495 1.00 98.19 83 VAL A C 1
ATOM 614 O O . VAL A 1 83 ? -2.073 -13.315 5.006 1.00 98.19 83 VAL A O 1
ATOM 617 N N . THR A 1 84 ? -0.017 -12.431 5.134 1.00 98.12 84 THR A N 1
ATOM 618 C CA . THR A 1 84 ? -0.171 -11.926 6.506 1.00 98.12 84 THR A CA 1
ATOM 619 C C . THR A 1 84 ? -1.295 -10.896 6.633 1.00 98.12 84 THR A C 1
ATOM 621 O O . THR A 1 84 ? -2.014 -10.914 7.624 1.00 98.12 84 THR A O 1
ATOM 624 N N . VAL A 1 85 ? -1.473 -10.008 5.648 1.00 98.12 85 VAL A N 1
ATOM 625 C CA . VAL A 1 85 ? -2.577 -9.032 5.647 1.00 98.12 85 VAL A CA 1
ATOM 626 C C . VAL A 1 85 ? -3.934 -9.735 5.639 1.00 98.12 85 VAL A C 1
ATOM 628 O O . VAL A 1 85 ? -4.814 -9.356 6.410 1.00 98.12 85 VAL A O 1
ATOM 631 N N . VAL A 1 86 ? -4.093 -10.757 4.794 1.00 97.50 86 VAL A N 1
ATOM 632 C CA . VAL A 1 86 ? -5.346 -11.518 4.692 1.00 97.50 86 VAL A CA 1
ATOM 633 C C . VAL A 1 86 ? -5.604 -12.325 5.966 1.00 97.50 86 VAL A C 1
ATOM 635 O O . VAL A 1 86 ? -6.704 -12.256 6.508 1.00 97.50 86 VAL A O 1
ATOM 638 N N . ASP A 1 87 ? -4.591 -13.027 6.480 1.00 98.19 87 ASP A N 1
ATOM 639 C CA . ASP A 1 87 ? -4.683 -13.825 7.713 1.00 98.19 87 ASP A CA 1
ATOM 640 C C . ASP A 1 87 ? -5.043 -12.972 8.941 1.00 98.19 87 ASP A C 1
ATOM 642 O O . ASP A 1 87 ? -5.889 -13.350 9.749 1.00 98.19 87 ASP A O 1
ATOM 646 N N . ALA A 1 88 ? -4.477 -11.766 9.038 1.00 97.75 88 ALA A N 1
ATOM 647 C CA . ALA A 1 88 ? -4.769 -10.833 10.121 1.00 97.75 88 ALA A CA 1
ATOM 648 C C . ALA A 1 88 ? -6.205 -10.271 10.093 1.00 97.75 88 ALA A C 1
ATOM 650 O O . ALA A 1 88 ? -6.625 -9.635 11.060 1.00 97.75 88 ALA A O 1
ATOM 651 N N . GLY A 1 89 ? -6.951 -10.459 8.997 1.00 94.75 89 GLY A N 1
ATOM 652 C CA . GLY A 1 89 ? -8.342 -10.018 8.881 1.00 94.75 89 GLY A CA 1
ATOM 653 C C . GLY A 1 89 ? -8.526 -8.497 8.893 1.00 94.75 89 GLY A C 1
ATOM 654 O O . GLY A 1 89 ? -9.595 -8.011 9.265 1.00 94.75 89 GLY A O 1
ATOM 655 N N . ALA A 1 90 ? -7.503 -7.724 8.512 1.00 93.31 90 ALA A N 1
ATOM 656 C CA . ALA A 1 90 ? -7.590 -6.267 8.470 1.00 93.31 90 ALA A CA 1
ATOM 657 C C . ALA A 1 90 ? -8.514 -5.807 7.329 1.00 93.31 90 ALA A C 1
ATOM 659 O O . ALA A 1 90 ? -8.167 -5.891 6.153 1.00 93.31 90 ALA A O 1
ATOM 660 N N . VAL A 1 91 ? -9.695 -5.291 7.679 1.00 95.31 91 VAL A N 1
ATOM 661 C CA . VAL A 1 91 ? -10.723 -4.856 6.709 1.00 95.31 91 VAL A CA 1
ATOM 662 C C . VAL A 1 91 ? -10.602 -3.386 6.294 1.00 95.31 91 VAL A C 1
ATOM 664 O O . VAL A 1 91 ? -11.289 -2.941 5.380 1.00 95.31 91 VAL A O 1
ATOM 667 N N . ASN A 1 92 ? -9.741 -2.625 6.970 1.00 97.75 92 ASN A N 1
ATOM 668 C CA . ASN A 1 92 ? -9.543 -1.184 6.802 1.00 97.75 92 ASN A CA 1
ATOM 669 C C . ASN A 1 92 ? -8.195 -0.822 6.148 1.00 97.75 92 ASN A C 1
ATOM 671 O O . ASN A 1 92 ? -7.804 0.343 6.188 1.00 97.75 92 ASN A O 1
ATOM 675 N N . LEU A 1 93 ? -7.480 -1.793 5.563 1.00 98.50 93 LEU A N 1
ATOM 676 C CA . LEU A 1 93 ? -6.192 -1.581 4.897 1.00 98.50 93 LEU A CA 1
ATOM 677 C C . LEU A 1 93 ? -6.320 -1.678 3.371 1.00 98.50 93 LEU A C 1
ATOM 679 O O . LEU A 1 93 ? -6.690 -2.720 2.835 1.00 98.50 93 LEU A O 1
ATOM 683 N N . THR A 1 94 ? -5.906 -0.623 2.671 1.00 97.69 94 THR A N 1
ATOM 684 C CA . THR A 1 94 ? -5.734 -0.613 1.213 1.00 97.69 94 THR A CA 1
ATOM 685 C C . THR A 1 94 ? -4.252 -0.592 0.852 1.00 97.69 94 THR A C 1
ATOM 687 O O . THR A 1 94 ? -3.520 0.317 1.248 1.00 97.69 94 THR A O 1
ATOM 690 N N . VAL A 1 95 ? -3.808 -1.567 0.054 1.00 97.69 95 VAL A N 1
ATOM 691 C CA . VAL A 1 95 ? -2.448 -1.610 -0.505 1.00 97.69 95 VAL A CA 1
ATOM 692 C C . VAL A 1 95 ? -2.463 -1.037 -1.919 1.00 97.69 95 VAL A C 1
ATOM 694 O O . VAL A 1 95 ? -3.003 -1.650 -2.836 1.00 97.69 95 VAL A O 1
ATOM 697 N N . VAL A 1 96 ? -1.848 0.130 -2.104 1.00 96.12 96 VAL A N 1
ATOM 698 C CA . VAL A 1 96 ? -1.653 0.754 -3.416 1.00 96.12 96 VAL A CA 1
ATOM 699 C C . VAL A 1 96 ? -0.241 0.450 -3.896 1.00 96.12 96 VAL A C 1
ATOM 701 O O . VAL A 1 96 ? 0.750 0.942 -3.346 1.00 96.12 96 VAL A O 1
ATOM 704 N N . LEU A 1 97 ? -0.162 -0.369 -4.941 1.00 94.44 97 LEU A N 1
ATOM 705 C CA . LEU A 1 97 ? 1.089 -0.725 -5.589 1.00 94.44 97 LEU A CA 1
ATOM 706 C C . LEU A 1 97 ? 1.386 0.226 -6.751 1.00 94.44 97 LEU A C 1
ATOM 708 O O . LEU A 1 97 ? 0.597 0.344 -7.685 1.00 94.44 97 LEU A O 1
ATOM 712 N N . LEU A 1 98 ? 2.551 0.860 -6.705 1.00 91.88 98 LEU A N 1
ATOM 713 C CA . LEU A 1 98 ? 3.098 1.677 -7.778 1.00 91.88 98 LEU A CA 1
ATOM 714 C C . LEU A 1 98 ? 4.100 0.829 -8.566 1.00 91.88 98 LEU A C 1
ATOM 716 O O . LEU A 1 98 ? 5.237 0.639 -8.133 1.00 91.88 98 LEU A O 1
ATOM 720 N N . ASP A 1 99 ? 3.657 0.283 -9.694 1.00 90.38 99 ASP A N 1
ATOM 721 C CA . ASP A 1 99 ? 4.461 -0.621 -10.516 1.00 90.38 99 ASP A CA 1
ATOM 722 C C . ASP A 1 99 ? 5.039 0.101 -11.738 1.00 90.38 99 ASP A C 1
ATOM 724 O O . ASP A 1 99 ? 4.341 0.370 -12.714 1.00 90.38 99 ASP A O 1
ATOM 728 N N . ASN A 1 100 ? 6.328 0.437 -11.670 1.00 88.00 100 ASN A N 1
ATOM 729 C CA . ASN A 1 100 ? 7.097 1.016 -12.776 1.00 88.00 100 ASN A CA 1
ATOM 730 C C . ASN A 1 100 ? 8.234 0.085 -13.245 1.00 88.00 100 ASN A C 1
ATOM 732 O O . ASN A 1 100 ? 9.049 0.471 -14.091 1.00 88.00 100 ASN A O 1
ATOM 736 N N . GLY A 1 101 ? 8.327 -1.121 -12.675 1.00 90.31 101 GLY A N 1
ATOM 737 C CA . GLY A 1 101 ? 9.381 -2.080 -12.967 1.00 90.31 101 GLY A CA 1
ATOM 738 C C . GLY A 1 101 ? 10.794 -1.620 -12.593 1.00 90.31 101 GLY A C 1
ATOM 739 O O . GLY A 1 101 ? 11.747 -2.119 -13.203 1.00 90.31 101 GLY A O 1
ATOM 740 N N . ARG A 1 102 ? 10.984 -0.643 -11.691 1.00 90.12 102 ARG A N 1
ATOM 741 C CA . ARG A 1 102 ? 12.306 -0.049 -11.416 1.00 90.12 102 ARG A CA 1
ATOM 742 C C . ARG A 1 102 ? 12.564 0.283 -9.949 1.00 90.12 102 ARG A C 1
ATOM 744 O O . ARG A 1 102 ? 11.774 0.917 -9.262 1.00 90.12 102 ARG A O 1
ATOM 751 N N . TYR A 1 103 ? 13.795 0.018 -9.519 1.00 90.56 103 TYR A N 1
ATOM 752 C CA . TYR A 1 103 ? 14.345 0.552 -8.275 1.00 90.56 103 TYR A CA 1
ATOM 753 C C . TYR A 1 103 ? 14.824 2.005 -8.463 1.00 90.56 103 TYR A C 1
ATOM 755 O O . TYR A 1 103 ? 16.019 2.277 -8.572 1.00 90.56 103 TYR A O 1
ATOM 763 N N . GLU A 1 104 ? 13.898 2.965 -8.532 1.00 88.00 104 GLU A N 1
ATOM 764 C CA . GLU A 1 104 ? 14.217 4.383 -8.801 1.00 88.00 104 GLU A CA 1
ATOM 765 C C . GLU A 1 104 ? 15.194 4.995 -7.789 1.00 88.00 104 GLU A C 1
ATOM 767 O O . GLU A 1 104 ? 16.076 5.769 -8.158 1.00 88.00 104 GLU A O 1
ATOM 772 N N . VAL A 1 105 ? 15.073 4.622 -6.513 1.00 84.56 105 VAL A N 1
ATOM 773 C CA . VAL A 1 105 ? 15.891 5.178 -5.426 1.00 84.56 105 VAL A CA 1
ATOM 774 C C . VAL A 1 105 ? 17.372 4.803 -5.558 1.00 84.56 105 VAL A C 1
ATOM 776 O O . VAL A 1 105 ? 18.224 5.587 -5.145 1.00 84.56 105 VAL A O 1
ATOM 779 N N . THR A 1 106 ? 17.691 3.646 -6.148 1.00 87.62 106 THR A N 1
ATOM 780 C CA . THR A 1 106 ? 19.056 3.087 -6.203 1.00 87.62 106 THR A CA 1
ATOM 781 C C . THR A 1 106 ? 19.739 3.238 -7.563 1.00 87.62 106 THR A C 1
ATOM 783 O O . THR A 1 106 ? 20.804 2.658 -7.771 1.00 87.62 106 THR A O 1
ATOM 786 N N . GLY A 1 107 ? 19.154 3.997 -8.495 1.00 87.75 107 GLY A N 1
ATOM 787 C CA . GLY A 1 107 ? 19.718 4.215 -9.834 1.00 87.75 107 GLY A CA 1
ATOM 788 C C . GLY A 1 107 ? 18.910 3.616 -10.989 1.00 87.75 107 GLY A C 1
ATOM 789 O O . GLY A 1 107 ? 19.404 3.564 -12.112 1.00 87.75 107 GLY A O 1
ATOM 790 N N . GLY A 1 108 ? 17.670 3.179 -10.751 1.00 90.06 108 GLY A N 1
ATOM 791 C CA . GLY A 1 108 ? 16.721 2.831 -11.814 1.00 90.06 108 GLY A CA 1
ATOM 792 C C . GLY A 1 108 ? 16.931 1.451 -12.440 1.00 90.06 108 GLY A C 1
ATOM 793 O O . GLY A 1 108 ? 16.506 1.221 -13.579 1.00 90.06 108 GLY A O 1
ATOM 794 N N . GLN A 1 109 ? 17.574 0.533 -11.714 1.00 93.19 109 GLN A N 1
ATOM 795 C CA . GLN A 1 109 ? 17.725 -0.865 -12.114 1.00 93.19 109 GLN A CA 1
ATOM 796 C C . GLN A 1 109 ? 16.352 -1.519 -12.291 1.00 93.19 109 GLN A C 1
ATOM 798 O O . GLN A 1 109 ? 15.406 -1.203 -11.570 1.00 93.19 109 GLN A O 1
ATOM 803 N N . LYS A 1 110 ? 16.249 -2.452 -13.240 1.00 92.38 110 LYS A N 1
ATOM 804 C CA . LYS A 1 110 ? 15.020 -3.222 -13.464 1.00 92.38 110 LYS A CA 1
ATOM 805 C C . LYS A 1 110 ? 14.713 -4.099 -12.250 1.00 92.38 110 LYS A C 1
ATOM 807 O O . LYS A 1 110 ? 15.626 -4.699 -11.679 1.00 92.38 110 LYS A O 1
ATOM 812 N N . THR A 1 111 ? 13.442 -4.192 -11.885 1.00 91.25 111 THR A N 1
ATOM 813 C CA . THR A 1 111 ? 12.982 -5.159 -10.886 1.00 91.25 111 THR A CA 1
ATOM 814 C C . THR A 1 111 ? 12.840 -6.546 -11.510 1.00 91.25 111 THR A C 1
ATOM 816 O O . THR A 1 111 ? 12.893 -6.729 -12.728 1.00 91.25 111 THR A O 1
ATOM 819 N N . ALA A 1 112 ? 12.651 -7.565 -10.670 1.00 86.19 112 ALA A N 1
ATOM 820 C CA . ALA A 1 112 ? 12.367 -8.913 -11.158 1.00 86.19 112 ALA A CA 1
ATOM 821 C C . ALA A 1 112 ? 10.998 -9.007 -11.870 1.00 86.19 112 ALA A C 1
ATOM 823 O O . ALA A 1 112 ? 10.764 -9.951 -12.624 1.00 86.19 112 ALA A O 1
ATOM 824 N N . ALA A 1 113 ? 10.109 -8.025 -11.668 1.00 83.62 113 ALA A N 1
ATOM 825 C CA . ALA A 1 113 ? 8.785 -7.978 -12.282 1.00 83.62 113 ALA A CA 1
ATOM 826 C C . ALA A 1 113 ? 8.787 -7.427 -13.723 1.00 83.62 113 ALA A C 1
ATOM 828 O O . ALA A 1 113 ? 7.885 -7.750 -14.496 1.00 83.62 113 ALA A O 1
ATOM 829 N N . THR A 1 114 ? 9.823 -6.683 -14.138 1.00 73.25 114 THR A N 1
ATOM 830 C CA . THR A 1 114 ? 9.888 -5.994 -15.446 1.00 73.25 114 THR A CA 1
ATOM 831 C C . THR A 1 114 ? 9.828 -6.928 -16.662 1.00 73.25 114 THR A C 1
ATOM 833 O O . THR A 1 114 ? 9.612 -6.470 -17.778 1.00 73.25 114 THR A O 1
ATOM 836 N N . ALA A 1 115 ? 10.014 -8.241 -16.498 1.00 64.69 115 ALA A N 1
ATOM 837 C CA . ALA A 1 115 ? 9.950 -9.199 -17.604 1.00 64.69 115 ALA A CA 1
ATOM 838 C C . ALA A 1 115 ? 8.516 -9.489 -18.115 1.00 64.69 115 ALA A C 1
ATOM 840 O O . ALA A 1 115 ? 8.349 -10.419 -18.902 1.00 64.69 115 ALA A O 1
ATOM 841 N N . HIS A 1 116 ? 7.492 -8.745 -17.666 1.00 62.12 116 HIS A N 1
ATOM 842 C CA . HIS A 1 116 ? 6.062 -8.935 -17.991 1.00 62.12 116 HIS A CA 1
ATOM 843 C C . HIS A 1 116 ? 5.515 -10.340 -17.684 1.00 62.12 116 HIS A C 1
ATOM 845 O O . HIS A 1 116 ? 4.522 -10.773 -18.258 1.00 62.12 116 HIS A O 1
ATOM 851 N N . ARG A 1 117 ? 6.173 -11.073 -16.781 1.00 71.31 117 ARG A N 1
ATOM 852 C CA . ARG A 1 117 ? 5.751 -12.418 -16.351 1.00 71.31 117 ARG A CA 1
ATOM 853 C C . ARG A 1 117 ? 5.095 -12.427 -14.975 1.00 71.31 117 ARG A C 1
ATOM 855 O O . ARG A 1 117 ? 4.633 -13.471 -14.532 1.00 71.31 117 ARG A O 1
ATOM 862 N N . VAL A 1 118 ? 5.104 -11.292 -14.282 1.00 82.62 118 VAL A N 1
ATOM 863 C CA . VAL A 1 118 ? 4.627 -11.179 -12.906 1.00 82.62 118 VAL A CA 1
ATOM 864 C C . VAL A 1 118 ? 3.336 -10.376 -12.888 1.00 82.62 118 VAL A C 1
ATOM 866 O O . VAL A 1 118 ? 3.286 -9.267 -13.406 1.00 82.62 118 VAL A O 1
ATOM 869 N N . HIS A 1 119 ? 2.302 -10.944 -12.271 1.00 89.12 119 HIS A N 1
ATOM 870 C CA . HIS A 1 119 ? 1.001 -10.308 -12.097 1.00 89.12 119 HIS A CA 1
ATOM 871 C C . HIS A 1 119 ? 0.750 -10.077 -10.605 1.00 89.12 119 HIS A C 1
ATOM 873 O O . HIS A 1 119 ? 0.247 -10.962 -9.914 1.00 89.12 119 HIS A O 1
ATOM 879 N N . PHE A 1 120 ? 1.078 -8.885 -10.097 1.00 93.75 120 PHE A N 1
ATOM 880 C CA . PHE A 1 120 ? 0.870 -8.548 -8.681 1.00 93.75 120 PHE A CA 1
ATOM 881 C C . PHE A 1 120 ? -0.600 -8.626 -8.257 1.00 93.75 120 PHE A C 1
ATOM 883 O O . PHE A 1 120 ? -0.896 -9.133 -7.178 1.00 93.75 120 PHE A O 1
ATOM 890 N N . ALA A 1 121 ? -1.522 -8.198 -9.125 1.00 94.31 121 ALA A N 1
ATOM 891 C CA . ALA A 1 121 ? -2.957 -8.369 -8.901 1.00 94.31 121 ALA A CA 1
ATOM 892 C C . ALA A 1 121 ? -3.331 -9.854 -8.739 1.00 94.31 121 ALA A C 1
ATOM 894 O O . ALA A 1 121 ? -4.081 -10.205 -7.833 1.00 94.31 121 ALA A O 1
ATOM 895 N N . GLY A 1 122 ? -2.738 -10.734 -9.553 1.00 94.94 122 GLY A N 1
ATOM 896 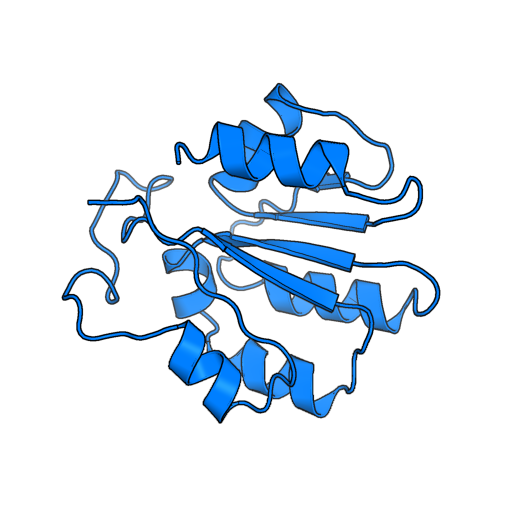C CA . GLY A 1 122 ? -2.916 -12.182 -9.437 1.00 94.94 122 GLY A CA 1
ATOM 897 C C . GLY A 1 122 ? -2.379 -12.740 -8.117 1.00 94.94 122 GLY A C 1
ATOM 898 O O . GLY A 1 122 ? -3.040 -13.566 -7.496 1.00 94.94 122 GLY A O 1
ATOM 899 N N . PHE A 1 123 ? -1.231 -12.251 -7.633 1.00 95.31 123 PHE A N 1
ATOM 900 C CA . PHE A 1 123 ? -0.730 -12.619 -6.304 1.00 95.31 123 PHE A CA 1
ATOM 901 C C . PHE A 1 123 ? -1.662 -12.166 -5.180 1.00 95.31 123 PHE A C 1
ATOM 903 O O . PHE A 1 123 ? -1.925 -12.949 -4.274 1.00 95.31 123 PHE A O 1
ATOM 910 N N . ALA A 1 124 ? -2.185 -10.939 -5.238 1.00 97.25 124 ALA A N 1
ATOM 911 C CA . ALA A 1 124 ? -3.126 -10.444 -4.236 1.00 97.25 124 ALA A CA 1
ATOM 912 C C . ALA A 1 124 ? -4.425 -11.269 -4.224 1.00 97.25 124 ALA A C 1
ATOM 914 O O . ALA A 1 124 ? -4.886 -11.679 -3.161 1.00 97.25 124 ALA A O 1
ATOM 915 N N . GLN A 1 125 ? -4.976 -11.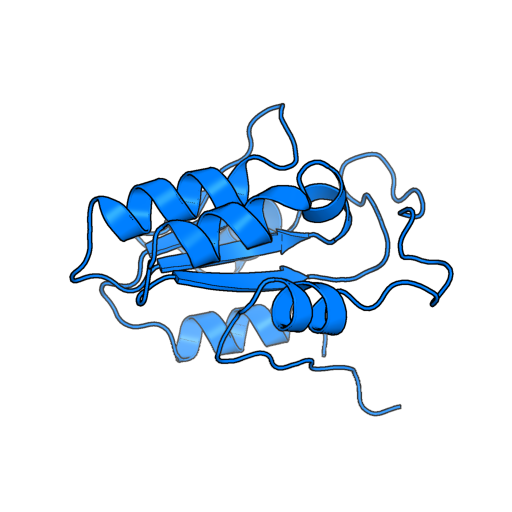586 -5.400 1.00 97.50 125 GLN A N 1
ATOM 916 C CA . GLN A 1 125 ? -6.149 -12.457 -5.522 1.00 97.50 125 GLN A CA 1
ATOM 917 C C . GLN A 1 125 ? -5.877 -13.852 -4.948 1.00 97.50 125 GLN A C 1
ATOM 919 O O . GLN A 1 125 ? -6.659 -14.345 -4.142 1.00 97.50 125 GLN A O 1
ATOM 924 N N . ALA A 1 126 ? -4.747 -14.466 -5.311 1.00 97.44 126 ALA A N 1
ATOM 925 C CA . ALA A 1 126 ? -4.364 -15.787 -4.816 1.00 97.44 126 ALA A CA 1
ATOM 926 C C . ALA A 1 126 ? -4.071 -15.803 -3.306 1.00 97.44 126 ALA A C 1
ATOM 928 O O . ALA A 1 126 ? -4.300 -16.819 -2.655 1.00 97.44 126 ALA A O 1
ATOM 929 N N . ALA A 1 127 ? -3.596 -14.689 -2.741 1.00 97.38 127 ALA A N 1
ATOM 930 C CA . ALA A 1 127 ? -3.425 -14.525 -1.299 1.00 97.38 127 ALA A CA 1
ATOM 931 C C . ALA A 1 127 ? -4.763 -14.386 -0.549 1.00 97.38 127 ALA A C 1
ATOM 933 O O . ALA A 1 127 ? -4.791 -14.611 0.656 1.00 97.38 127 ALA A O 1
ATOM 934 N N . GLY A 1 128 ? -5.857 -14.040 -1.242 1.00 97.31 128 GLY A N 1
ATOM 935 C CA . GLY A 1 128 ? -7.203 -13.936 -0.672 1.00 97.31 128 GLY A CA 1
ATOM 936 C C . GLY A 1 128 ? -7.729 -12.510 -0.495 1.00 97.31 128 GLY A C 1
ATOM 937 O O . GLY A 1 128 ? -8.694 -12.312 0.242 1.00 97.31 128 GLY A O 1
ATOM 938 N N . PHE A 1 129 ? -7.140 -11.505 -1.155 1.00 97.69 129 PHE A N 1
ATOM 939 C CA . PHE A 1 129 ? -7.701 -10.150 -1.132 1.00 97.69 129 PHE A CA 1
ATOM 940 C C . PHE A 1 129 ? -9.092 -10.139 -1.791 1.00 97.69 129 PHE A C 1
ATOM 942 O O . PHE A 1 129 ? -9.212 -10.531 -2.954 1.00 97.69 129 PHE A O 1
ATOM 949 N N . PRO A 1 130 ? -10.140 -9.649 -1.100 1.00 95.88 130 PRO A N 1
ATOM 950 C CA . PRO A 1 130 ? -11.505 -9.678 -1.629 1.00 95.88 130 PRO A CA 1
ATOM 951 C C . PRO A 1 130 ? -11.722 -8.660 -2.754 1.00 95.88 130 PRO A C 1
ATOM 953 O O . PRO A 1 130 ? -12.582 -8.854 -3.607 1.00 95.88 130 PRO A O 1
ATOM 956 N N . ASN A 1 131 ? -10.940 -7.578 -2.759 1.00 97.00 131 ASN A N 1
ATOM 957 C CA . ASN A 1 131 ? -11.021 -6.509 -3.743 1.00 97.00 131 ASN A CA 1
ATOM 958 C C . ASN A 1 131 ? -9.633 -6.270 -4.331 1.00 97.00 131 ASN A C 1
ATOM 960 O O . ASN A 1 131 ? -8.702 -5.912 -3.611 1.00 97.00 131 ASN A O 1
ATOM 964 N N . VAL A 1 132 ? -9.504 -6.456 -5.643 1.00 97.44 132 VAL A N 1
ATOM 965 C CA . VAL A 1 132 ? -8.266 -6.206 -6.383 1.00 97.44 132 VAL A CA 1
ATOM 966 C C . VAL A 1 132 ? -8.618 -5.489 -7.677 1.00 97.44 132 VAL A C 1
ATOM 968 O O . VAL A 1 132 ? -9.441 -5.969 -8.453 1.00 97.44 132 VAL A O 1
ATOM 971 N N . ALA A 1 133 ? -7.978 -4.347 -7.910 1.00 94.69 133 ALA A N 1
ATOM 972 C CA . ALA A 1 133 ? -8.110 -3.577 -9.136 1.00 94.69 133 ALA A CA 1
ATOM 973 C C . ALA A 1 133 ? -6.720 -3.245 -9.681 1.00 94.69 133 ALA A C 1
ATOM 975 O O . ALA A 1 133 ? -5.797 -2.955 -8.920 1.00 94.69 133 ALA A O 1
ATOM 976 N N . GLN A 1 134 ? -6.584 -3.287 -11.003 1.00 91.38 134 GLN A N 1
ATOM 977 C CA . GLN A 1 134 ? -5.377 -2.881 -11.706 1.00 91.38 134 GLN A CA 1
ATOM 978 C C . GLN A 1 134 ? -5.744 -1.782 -12.695 1.00 91.38 134 GLN A C 1
ATOM 980 O O . GLN A 1 134 ? -6.687 -1.924 -13.472 1.00 91.38 134 GLN A O 1
ATOM 985 N N . PHE A 1 135 ? -4.977 -0.698 -12.663 1.00 87.81 135 PHE A N 1
ATOM 986 C CA . PHE A 1 135 ? -5.125 0.432 -13.567 1.00 87.81 135 PHE A CA 1
ATOM 987 C C . PHE A 1 135 ? -3.842 0.548 -14.380 1.00 87.81 135 PHE A C 1
ATOM 989 O O . PHE A 1 135 ? -2.746 0.469 -13.828 1.00 87.81 135 PHE A O 1
ATOM 996 N N . GLY A 1 136 ? -3.984 0.695 -15.689 1.00 80.25 136 GLY A N 1
ATOM 997 C CA . GLY A 1 136 ? -2.882 0.964 -16.599 1.00 80.25 136 GLY A CA 1
ATOM 998 C C . GLY A 1 136 ? -3.202 2.186 -17.439 1.00 80.25 136 GLY A C 1
ATOM 999 O O . GLY A 1 136 ? -4.332 2.683 -17.445 1.00 80.25 136 GLY A O 1
ATOM 1000 N N . ASP A 1 137 ? -2.203 2.663 -18.160 1.00 64.25 137 ASP A N 1
ATOM 1001 C CA . ASP A 1 137 ? -2.408 3.702 -19.156 1.00 64.25 137 ASP A CA 1
ATOM 1002 C C . ASP A 1 137 ? -3.227 3.097 -20.296 1.00 64.25 137 ASP A C 1
ATOM 1004 O O . ASP A 1 137 ? -2.952 1.975 -20.727 1.00 64.25 137 ASP A O 1
ATOM 1008 N N . ALA A 1 138 ? -4.256 3.813 -20.760 1.00 39.19 138 ALA A N 1
ATOM 1009 C CA . ALA A 1 138 ? -4.842 3.495 -22.054 1.00 39.19 138 ALA A CA 1
ATOM 1010 C C . ALA A 1 138 ? -3.698 3.563 -23.074 1.00 39.19 138 ALA A C 1
ATOM 1012 O O . ALA A 1 138 ? -3.039 4.600 -23.177 1.00 39.19 138 ALA A O 1
ATOM 1013 N N . VAL A 1 139 ? -3.417 2.430 -23.717 1.00 36.31 139 VAL A N 1
ATOM 1014 C CA . VAL A 1 139 ? -2.455 2.338 -24.821 1.00 36.31 139 VAL A CA 1
ATOM 1015 C C . VAL A 1 139 ? -2.911 3.239 -25.959 1.00 36.31 139 VAL A C 1
ATOM 1017 O O . VAL A 1 139 ? -4.129 3.223 -26.252 1.00 36.31 139 VAL A O 1
#

Foldseek 3Di:
DPPLVVLVVCVVPADLQEAEQEEDPRLVNNVVNDDHPRYHSDYDPQALCRLVVQLVVLVVCVVHAYEYEHEPQSCVVPVVSLLVSVVSVRPRYHYDYDYPQFPVRVPTDGHPCVVVPDDSLVSNVVSPPPDGDDDDDDD

Secondary structure (DSSP, 8-state):
--HHHHHHHHHHHS-TT-EEEEETTHHHHHHHH---TTEEEE--S-TT-HHHHHHHHHHH-TTS-EEEEEEHHHHHHTTTHHHHHHHTT-SSEEEEEE--SEEGGGT-EEPTTTTTT--HHHHHHHHT-S--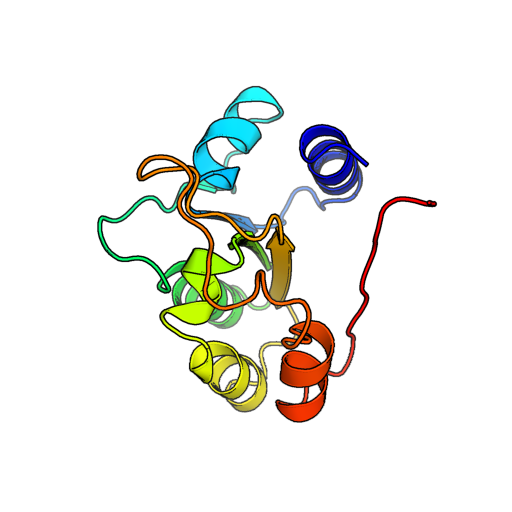-------

Radius of gyration: 14.28 Å; Cα contacts (8 Å, |Δi|>4): 192; chains: 1; bounding box: 32×34×41 Å

pLDDT: mean 90.97, std 10.04, range [36.31, 98.56]

Solvent-accessible surface area (backbone atoms only — not comparable to full-atom values): 8219 Å² total; per-residue (Å²): 108,58,69,68,56,57,51,49,52,50,66,72,67,55,57,97,70,38,32,38,36,24,18,65,73,45,45,61,54,44,65,78,76,50,84,58,97,49,55,42,73,53,74,65,97,60,73,33,47,58,62,58,50,40,48,55,48,22,68,76,36,70,90,32,46,26,40,27,38,38,38,46,54,30,41,66,70,36,56,68,48,53,42,52,46,44,74,70,63,57,88,39,59,44,82,45,75,50,76,78,38,42,38,65,92,83,75,51,49,72,34,92,51,56,77,79,78,60,55,67,65,57,51,42,49,75,44,57,50,92,77,79,86,87,86,76,59,86,128

Nearest PDB structures (foldseek):
  9iz4-assembly3_L  TM=8.994E-01  e=6.130E-07  Bacillus spizizenii ATCC 6633 = JCM 2499
  9iz3-assembly1_D  TM=8.881E-01  e=1.452E-05  Bacillus spizizenii ATCC 6633 = JCM 2499
  9iz3-assembly1_B  TM=7.535E-01  e=5.165E-06  Bacillus spizizenii ATCC 6633 = JCM 2499
  6qsi-assembly1_A  TM=8.153E-01  e=7.296E-05  Pseudomonas protegens Pf-5
  5b48-assembly1_B  TM=7.257E-01  e=1.361E-05  Sulfurisphaera tokodaii str. 7

Mean predicted aligned error: 4.11 Å